Protein AF-A0A1N7QS79-F1 (afdb_monomer_lite)

Structure (mmCIF, N/CA/C/O backbone):
data_AF-A0A1N7QS79-F1
#
_entry.id   AF-A0A1N7QS79-F1
#
loop_
_atom_site.group_PDB
_atom_site.id
_atom_site.type_symbol
_atom_site.label_atom_id
_atom_site.label_alt_id
_atom_site.label_comp_id
_atom_site.label_asym_id
_atom_site.label_entity_id
_atom_site.label_seq_id
_atom_site.pdbx_PDB_ins_code
_atom_site.Cartn_x
_atom_site.Cartn_y
_atom_site.Cartn_z
_atom_site.occupancy
_atom_site.B_iso_or_equiv
_atom_site.auth_seq_id
_atom_site.auth_comp_id
_atom_site.auth_asym_id
_atom_site.auth_atom_id
_atom_site.pdbx_PDB_model_num
ATOM 1 N N . MET A 1 1 ? 20.943 -18.882 7.395 1.00 31.89 1 MET A N 1
ATOM 2 C CA . MET A 1 1 ? 21.975 -18.259 6.542 1.00 31.89 1 MET A CA 1
ATOM 3 C C . MET A 1 1 ? 21.321 -17.981 5.200 1.00 31.89 1 MET A C 1
ATOM 5 O O . MET A 1 1 ? 21.021 -18.932 4.493 1.00 31.89 1 MET A O 1
ATOM 9 N N . ALA A 1 2 ? 20.961 -16.726 4.921 1.00 36.78 2 ALA A N 1
ATOM 10 C CA . ALA A 1 2 ? 20.385 -16.356 3.630 1.00 36.78 2 ALA A CA 1
ATOM 11 C C . ALA A 1 2 ? 21.510 -16.369 2.587 1.00 36.78 2 ALA A C 1
ATOM 13 O O . ALA A 1 2 ? 22.555 -15.762 2.809 1.00 36.78 2 ALA A O 1
ATOM 14 N N . TYR A 1 3 ? 21.327 -17.140 1.518 1.00 41.28 3 TYR A N 1
ATOM 15 C CA . TYR A 1 3 ? 22.276 -17.238 0.415 1.00 41.28 3 TYR A CA 1
ATOM 16 C C . TYR A 1 3 ? 22.221 -15.912 -0.350 1.00 41.28 3 TYR A C 1
ATOM 18 O O . TYR A 1 3 ? 21.193 -15.584 -0.942 1.00 41.28 3 TYR A O 1
ATOM 26 N N . ASP A 1 4 ? 23.291 -15.128 -0.264 1.00 42.28 4 ASP A N 1
ATOM 27 C CA . ASP A 1 4 ? 23.421 -13.852 -0.960 1.00 42.28 4 ASP A CA 1
ATOM 28 C C . ASP A 1 4 ? 23.467 -14.148 -2.466 1.00 42.28 4 ASP A C 1
ATOM 30 O O . ASP A 1 4 ? 24.436 -14.724 -2.979 1.00 42.28 4 ASP A O 1
ATOM 34 N N . LEU A 1 5 ? 22.366 -13.860 -3.167 1.00 47.91 5 LEU A N 1
ATOM 35 C CA . LEU A 1 5 ? 22.288 -13.966 -4.619 1.00 47.91 5 LEU A CA 1
ATOM 36 C C . LEU A 1 5 ? 23.312 -12.985 -5.186 1.00 47.91 5 LEU A C 1
ATOM 38 O O . LEU A 1 5 ? 23.059 -11.789 -5.281 1.00 47.91 5 LEU A O 1
ATOM 42 N N . SER A 1 6 ? 24.476 -13.507 -5.569 1.00 45.84 6 SER A N 1
ATOM 43 C CA . SER A 1 6 ? 25.625 -12.781 -6.126 1.00 45.84 6 SER A CA 1
ATOM 44 C C . SER A 1 6 ? 25.358 -12.328 -7.572 1.00 45.84 6 SER A C 1
ATOM 46 O O . SER A 1 6 ? 26.198 -12.419 -8.462 1.00 45.84 6 SER A O 1
ATOM 48 N N . LEU A 1 7 ? 24.143 -11.848 -7.824 1.00 54.06 7 LEU A N 1
ATOM 49 C CA . LEU A 1 7 ? 23.722 -11.205 -9.054 1.00 54.06 7 LEU A CA 1
ATOM 50 C C . LEU A 1 7 ? 23.754 -9.705 -8.797 1.00 54.06 7 LEU A C 1
ATOM 52 O O . LEU A 1 7 ? 23.180 -9.219 -7.824 1.00 54.06 7 LEU A O 1
ATOM 56 N N . SER A 1 8 ? 24.420 -8.953 -9.676 1.00 64.75 8 SER A N 1
ATOM 57 C CA . SER A 1 8 ? 24.358 -7.495 -9.579 1.00 64.75 8 SER A CA 1
ATOM 58 C C . SER A 1 8 ? 22.893 -7.051 -9.603 1.00 64.75 8 SER A C 1
ATOM 60 O O . SER A 1 8 ? 22.095 -7.554 -10.399 1.00 64.75 8 SER A O 1
ATOM 62 N N . THR A 1 9 ? 22.534 -6.089 -8.753 1.00 61.59 9 THR A N 1
ATOM 63 C CA . THR A 1 9 ? 21.169 -5.545 -8.642 1.00 61.59 9 THR A CA 1
ATOM 64 C C . THR A 1 9 ? 20.620 -5.117 -10.004 1.00 61.59 9 THR A C 1
ATOM 66 O O . THR A 1 9 ? 19.423 -5.224 -10.267 1.00 61.59 9 THR A O 1
ATOM 69 N N . ARG A 1 10 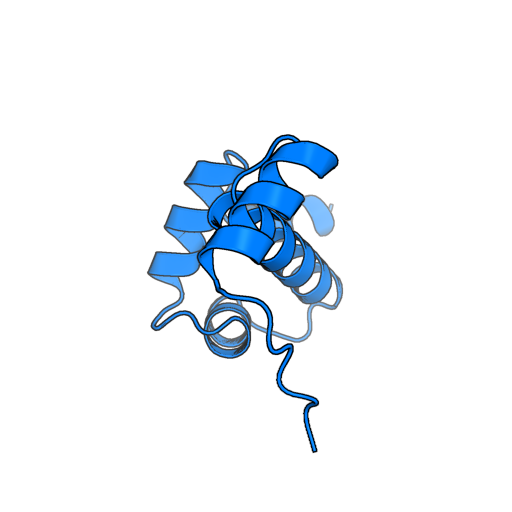? 21.517 -4.674 -10.894 1.00 65.69 10 ARG A N 1
ATOM 70 C CA . ARG A 1 10 ? 21.229 -4.318 -12.282 1.00 65.69 10 ARG A CA 1
ATOM 71 C C . ARG A 1 10 ? 20.848 -5.526 -13.133 1.00 65.69 10 ARG A C 1
ATOM 73 O O . ARG A 1 10 ? 19.790 -5.498 -13.740 1.00 65.69 10 ARG A O 1
ATOM 80 N N . TYR A 1 11 ? 21.649 -6.591 -13.124 1.00 67.12 11 TYR A N 1
ATOM 81 C CA . TYR A 1 11 ? 21.342 -7.805 -13.882 1.00 67.12 11 TYR A CA 1
ATOM 82 C C . TYR A 1 11 ? 20.044 -8.463 -13.403 1.00 67.12 11 TYR A C 1
ATOM 84 O O . TYR A 1 11 ? 19.207 -8.824 -14.220 1.00 67.12 11 TYR A O 1
ATOM 92 N N . LEU A 1 12 ? 19.824 -8.535 -12.085 1.00 61.53 12 LEU A N 1
ATOM 93 C CA . LEU A 1 12 ? 18.555 -9.016 -11.537 1.00 61.53 12 LEU A CA 1
ATOM 94 C C . LEU A 1 12 ? 17.378 -8.143 -11.999 1.00 61.53 12 LEU A C 1
ATOM 96 O O . LEU A 1 12 ? 16.343 -8.669 -12.389 1.00 61.53 12 LEU A O 1
ATOM 100 N N . SER A 1 13 ? 17.544 -6.819 -12.009 1.00 68.62 13 SER A N 1
ATOM 101 C CA . SER A 1 13 ? 16.495 -5.904 -12.473 1.00 68.62 13 SER A CA 1
ATOM 102 C C . SER A 1 13 ? 16.215 -6.017 -13.968 1.00 68.62 13 SER A C 1
ATOM 104 O O . SER A 1 13 ? 15.055 -5.953 -14.373 1.00 68.62 13 SER A O 1
ATOM 106 N N . ASP A 1 14 ? 17.253 -6.211 -14.780 1.00 72.06 14 ASP A N 1
ATOM 107 C CA . ASP A 1 14 ? 17.133 -6.389 -16.225 1.00 72.06 14 ASP A CA 1
ATOM 108 C C . ASP A 1 14 ? 16.448 -7.723 -16.555 1.00 72.06 14 ASP A C 1
ATOM 110 O O . ASP A 1 14 ? 15.524 -7.743 -17.366 1.00 72.06 14 ASP A O 1
ATOM 114 N N . VAL A 1 15 ? 16.817 -8.812 -15.868 1.00 70.75 15 VAL A N 1
ATOM 115 C CA . VAL A 1 15 ? 16.166 -10.127 -16.003 1.00 70.75 15 VAL A CA 1
ATOM 116 C C . VAL A 1 15 ? 14.705 -10.057 -15.569 1.00 70.75 15 VAL A C 1
ATOM 118 O O . VAL A 1 15 ? 13.827 -10.480 -16.311 1.00 70.75 15 VAL A O 1
ATOM 121 N N . LEU A 1 16 ? 14.409 -9.473 -14.406 1.00 69.19 16 LEU A N 1
ATOM 122 C CA . LEU A 1 16 ? 13.032 -9.340 -13.928 1.00 69.19 16 LEU A CA 1
ATOM 123 C C . LEU A 1 16 ? 12.172 -8.500 -14.877 1.00 69.19 16 LEU A C 1
ATOM 125 O O . LEU A 1 16 ? 11.020 -8.844 -15.136 1.00 69.19 16 LEU A O 1
ATOM 129 N N . LYS A 1 17 ? 12.734 -7.432 -15.447 1.00 72.69 17 LYS A N 1
ATOM 130 C CA . LYS A 1 17 ? 12.035 -6.612 -16.437 1.00 72.69 17 LYS A CA 1
ATOM 131 C C . LYS A 1 17 ? 11.821 -7.352 -17.754 1.00 72.69 17 LYS A C 1
ATOM 133 O O . LYS A 1 17 ? 10.756 -7.195 -18.344 1.00 72.69 17 LYS A O 1
ATOM 138 N N . HIS A 1 18 ? 12.798 -8.138 -18.195 1.00 75.75 18 HIS A N 1
ATOM 139 C CA . HIS A 1 18 ? 12.709 -8.950 -19.406 1.00 75.75 18 HIS A CA 1
ATOM 140 C C . HIS A 1 18 ? 11.656 -10.058 -19.274 1.00 75.75 18 HIS A C 1
ATOM 142 O O . HIS A 1 18 ? 10.795 -10.187 -20.137 1.00 75.75 18 HIS A O 1
ATOM 148 N N . GLU A 1 19 ? 11.678 -10.800 -18.166 1.00 72.06 19 GLU A N 1
ATOM 149 C CA . GLU A 1 19 ? 10.807 -11.959 -17.944 1.00 72.06 19 GLU A CA 1
ATOM 150 C C . GLU A 1 19 ? 9.394 -11.566 -17.490 1.00 72.06 19 GLU A C 1
ATOM 152 O O . GLU A 1 19 ? 8.404 -12.109 -17.976 1.00 72.06 19 GLU A O 1
ATOM 157 N N . ALA A 1 20 ? 9.266 -10.612 -16.561 1.00 74.69 20 ALA A N 1
ATOM 158 C CA . ALA A 1 20 ? 7.973 -10.236 -15.980 1.00 74.69 20 ALA A CA 1
ATOM 159 C C . ALA A 1 20 ? 7.328 -9.010 -16.650 1.00 74.69 20 ALA A C 1
ATOM 161 O O . ALA A 1 20 ? 6.198 -8.645 -16.313 1.00 74.69 20 ALA A O 1
ATOM 162 N N . GLY A 1 21 ? 8.045 -8.322 -17.549 1.00 79.50 21 GLY A N 1
ATOM 163 C CA . GLY A 1 21 ? 7.595 -7.066 -18.157 1.00 79.50 21 GLY A CA 1
ATOM 164 C C . GLY A 1 21 ? 7.434 -5.917 -17.152 1.00 79.50 21 GLY A C 1
ATOM 165 O O . GLY A 1 21 ? 6.744 -4.941 -17.443 1.00 79.50 21 GLY A O 1
ATOM 166 N N . LYS A 1 22 ? 8.008 -6.047 -15.948 1.00 75.62 22 LYS A N 1
ATOM 167 C CA . LYS A 1 22 ? 7.879 -5.103 -14.829 1.00 75.62 22 LYS A CA 1
ATOM 168 C C . LYS A 1 22 ? 9.229 -4.861 -14.185 1.00 75.62 22 LYS A C 1
ATOM 170 O O . LYS A 1 22 ? 10.032 -5.772 -14.030 1.00 75.62 22 LYS A O 1
ATOM 175 N N . THR A 1 23 ? 9.474 -3.626 -13.789 1.00 79.75 23 THR A N 1
ATOM 176 C CA . THR A 1 23 ? 10.655 -3.263 -13.009 1.00 79.75 23 THR A CA 1
ATOM 177 C C . THR A 1 23 ? 10.660 -3.981 -11.658 1.00 79.75 23 THR A C 1
ATOM 179 O O . THR A 1 23 ? 9.612 -4.314 -11.103 1.00 79.75 23 THR A O 1
ATOM 182 N N . THR A 1 24 ? 11.847 -4.157 -11.078 1.00 74.81 24 THR A N 1
ATOM 183 C CA . THR A 1 24 ? 12.022 -4.720 -9.727 1.00 74.81 24 THR A CA 1
ATOM 184 C C . THR A 1 24 ? 11.157 -4.008 -8.695 1.00 74.81 24 THR A C 1
ATOM 186 O O . THR A 1 24 ? 10.534 -4.653 -7.857 1.00 74.81 24 THR A O 1
ATOM 189 N N . MET A 1 25 ? 11.065 -2.678 -8.789 1.00 75.19 25 MET A N 1
ATOM 190 C CA . MET A 1 25 ? 10.243 -1.882 -7.883 1.00 75.19 25 MET A CA 1
ATOM 191 C C . MET A 1 25 ? 8.758 -2.227 -8.031 1.00 75.19 25 MET A C 1
ATOM 193 O O . MET A 1 25 ? 8.083 -2.459 -7.037 1.00 75.19 25 MET A O 1
ATOM 197 N N . GLU A 1 26 ? 8.246 -2.340 -9.258 1.00 75.94 26 GLU A N 1
ATOM 198 C CA . GLU A 1 26 ? 6.858 -2.755 -9.503 1.00 75.94 26 GLU A CA 1
ATOM 199 C C . GLU A 1 26 ? 6.570 -4.175 -9.001 1.00 75.94 26 GLU A C 1
ATOM 201 O O . GLU A 1 26 ? 5.473 -4.444 -8.518 1.00 75.94 26 GLU A O 1
ATOM 206 N N . LEU A 1 27 ? 7.542 -5.084 -9.076 1.00 79.06 27 LEU A N 1
ATOM 207 C CA . LEU A 1 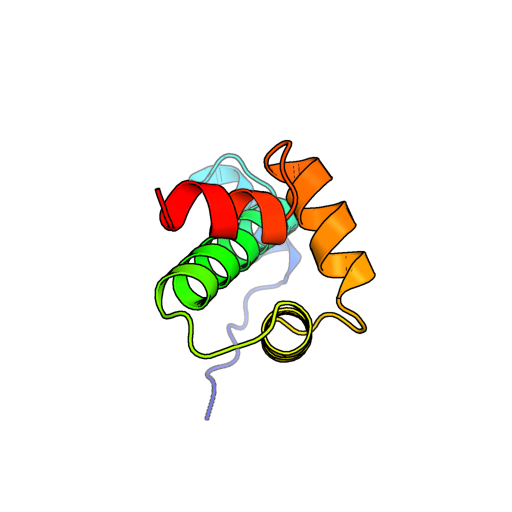27 ? 7.394 -6.440 -8.546 1.00 79.06 27 LEU A CA 1
ATOM 208 C C . LEU A 1 27 ? 7.359 -6.460 -7.018 1.00 79.06 27 LEU A C 1
ATOM 210 O O . LEU A 1 27 ? 6.471 -7.092 -6.448 1.00 79.06 27 LEU A O 1
ATOM 214 N N . ILE A 1 28 ? 8.251 -5.710 -6.359 1.00 80.56 28 ILE A N 1
ATOM 215 C CA . ILE A 1 28 ? 8.187 -5.475 -4.907 1.00 80.56 28 ILE A CA 1
ATOM 216 C C . ILE A 1 28 ? 6.815 -4.905 -4.551 1.00 80.56 28 ILE A C 1
ATOM 218 O O . ILE A 1 28 ? 6.185 -5.339 -3.590 1.00 80.56 28 ILE A O 1
ATOM 222 N N . HIS A 1 29 ? 6.310 -3.983 -5.370 1.00 77.44 29 HIS A N 1
ATOM 223 C CA . HIS A 1 29 ? 5.016 -3.374 -5.134 1.00 77.44 29 HIS A CA 1
ATOM 224 C C . HIS A 1 29 ? 3.851 -4.355 -5.209 1.00 77.44 29 HIS A C 1
ATOM 226 O O . HIS A 1 29 ? 2.983 -4.366 -4.336 1.00 77.44 29 HIS A O 1
ATOM 232 N N . ILE A 1 30 ? 3.839 -5.207 -6.230 1.00 79.75 30 ILE A N 1
ATOM 233 C CA . ILE A 1 30 ? 2.833 -6.259 -6.378 1.00 79.75 30 ILE A CA 1
ATOM 234 C C . ILE A 1 30 ? 2.901 -7.231 -5.198 1.00 79.75 30 ILE A C 1
ATOM 236 O O . ILE A 1 30 ? 1.860 -7.579 -4.638 1.00 79.75 30 ILE A O 1
ATOM 240 N N . PHE A 1 31 ? 4.111 -7.623 -4.796 1.00 83.25 31 PHE A N 1
ATOM 241 C CA . PHE A 1 31 ? 4.332 -8.518 -3.667 1.00 83.25 31 PHE A CA 1
ATOM 242 C C . PHE A 1 31 ? 3.794 -7.930 -2.356 1.00 83.25 31 PHE A C 1
ATOM 244 O O . PHE A 1 31 ? 2.966 -8.562 -1.703 1.00 83.25 31 PHE A O 1
ATOM 251 N N . LEU A 1 32 ? 4.170 -6.692 -2.015 1.00 80.19 32 LEU A N 1
ATOM 252 C CA . LEU A 1 32 ? 3.719 -6.022 -0.790 1.00 80.19 32 LEU A CA 1
ATOM 253 C C . LEU A 1 32 ? 2.194 -5.887 -0.729 1.00 80.19 32 LEU A C 1
ATOM 255 O O . LEU A 1 32 ? 1.594 -6.073 0.327 1.00 80.19 32 LEU A O 1
ATOM 259 N N . ILE A 1 33 ? 1.541 -5.603 -1.859 1.00 81.38 33 ILE A N 1
ATOM 260 C CA . ILE A 1 33 ? 0.074 -5.546 -1.913 1.00 81.38 33 ILE A CA 1
ATOM 261 C C . ILE A 1 33 ? -0.563 -6.925 -1.769 1.00 81.38 33 ILE A C 1
ATOM 263 O O . ILE A 1 33 ? -1.619 -7.039 -1.143 1.00 81.38 33 ILE A O 1
ATOM 267 N N . SER A 1 34 ? 0.044 -7.963 -2.341 1.00 83.06 34 SER A N 1
ATOM 268 C CA . SER A 1 34 ? -0.423 -9.337 -2.165 1.00 83.06 34 SER A CA 1
ATOM 269 C C . SER A 1 34 ? -0.370 -9.748 -0.693 1.00 83.06 34 SER A C 1
ATOM 271 O O . SER A 1 34 ? -1.370 -10.219 -0.153 1.00 83.06 34 SER A O 1
ATOM 273 N N . GLU A 1 35 ? 0.746 -9.476 -0.019 1.00 84.31 35 GLU A N 1
ATOM 274 C CA . GLU A 1 35 ? 0.903 -9.780 1.404 1.00 84.31 35 GLU A CA 1
ATOM 275 C C . GLU A 1 35 ? -0.036 -8.947 2.276 1.00 84.31 35 GLU A C 1
ATOM 277 O O . GLU A 1 35 ? -0.734 -9.498 3.129 1.00 84.31 35 GLU A O 1
ATOM 282 N N . ALA A 1 36 ? -0.181 -7.645 2.002 1.00 82.12 36 ALA A N 1
ATOM 283 C CA . ALA A 1 36 ? -1.172 -6.816 2.685 1.00 82.12 36 ALA A CA 1
ATOM 284 C C . ALA A 1 36 ? -2.583 -7.418 2.567 1.00 82.12 36 ALA A C 1
ATOM 286 O O . ALA A 1 36 ? -3.297 -7.526 3.562 1.00 82.12 36 ALA A O 1
ATOM 287 N N . LYS A 1 37 ? -2.988 -7.874 1.373 1.00 80.56 37 LYS A N 1
ATOM 288 C CA . LYS A 1 37 ? -4.286 -8.540 1.167 1.00 80.56 37 LYS A CA 1
ATOM 289 C C . LYS A 1 37 ? -4.403 -9.845 1.956 1.00 80.56 37 LYS A C 1
ATOM 291 O O . LYS A 1 37 ? -5.471 -10.095 2.514 1.00 80.56 37 LYS A O 1
ATOM 296 N N . ASN A 1 38 ? -3.345 -10.651 2.024 1.00 84.25 38 ASN A N 1
ATOM 297 C CA . ASN A 1 38 ? -3.320 -11.882 2.819 1.00 84.25 38 ASN A CA 1
ATOM 298 C C . ASN A 1 38 ? -3.524 -11.582 4.309 1.00 84.25 38 ASN A C 1
ATOM 300 O O . ASN A 1 38 ? -4.419 -12.154 4.932 1.00 84.25 38 ASN A O 1
ATOM 304 N N . HIS A 1 39 ? -2.795 -10.612 4.859 1.00 81.62 39 HIS A N 1
ATOM 305 C CA . HIS A 1 39 ? -2.965 -10.202 6.253 1.00 81.62 39 HIS A CA 1
ATOM 306 C C . HIS A 1 39 ? -4.358 -9.632 6.544 1.00 81.62 39 HIS A C 1
ATOM 308 O O . HIS A 1 39 ? -4.947 -9.922 7.586 1.00 81.62 39 HIS A O 1
ATOM 314 N N . LEU A 1 40 ? -4.924 -8.844 5.623 1.00 78.69 40 LEU A N 1
ATOM 315 C CA . LEU A 1 40 ? -6.270 -8.287 5.782 1.00 78.69 40 LEU A CA 1
ATOM 316 C C . LEU A 1 40 ? -7.358 -9.375 5.836 1.00 78.69 40 LEU A C 1
ATOM 318 O O . LEU A 1 40 ? -8.363 -9.164 6.516 1.00 78.69 40 LEU A O 1
ATOM 322 N N . ARG A 1 41 ? -7.161 -10.525 5.172 1.00 78.06 41 ARG A N 1
ATOM 323 C CA . ARG A 1 41 ? -8.095 -11.669 5.208 1.00 78.06 41 ARG A CA 1
ATOM 324 C C . ARG A 1 41 ? -8.118 -12.374 6.560 1.00 78.06 41 ARG A C 1
ATOM 326 O O . ARG A 1 41 ? -9.183 -12.806 6.986 1.00 78.06 41 ARG A O 1
ATOM 333 N N . LEU A 1 42 ? -6.969 -12.469 7.227 1.00 75.12 42 LEU A N 1
ATOM 334 C CA . LEU A 1 42 ? -6.836 -13.183 8.499 1.00 75.12 42 LEU A CA 1
ATOM 335 C C . LEU A 1 42 ? -7.494 -12.435 9.676 1.00 75.12 42 LEU A C 1
ATOM 337 O O . LEU A 1 42 ? -7.731 -13.038 10.710 1.00 75.12 42 LEU A O 1
ATOM 341 N N . LYS A 1 43 ? -7.848 -11.147 9.521 1.00 67.12 43 LYS A N 1
ATOM 342 C CA . LYS A 1 43 ? -8.538 -10.288 10.519 1.00 67.12 43 LYS A CA 1
ATOM 343 C C . LYS A 1 43 ? -7.850 -10.127 11.888 1.00 67.12 43 LYS A C 1
ATOM 345 O O . LYS A 1 43 ? -8.392 -9.436 12.742 1.00 67.12 43 LYS A O 1
ATOM 350 N N . GLU A 1 44 ? -6.657 -10.670 12.085 1.00 76.69 44 GLU A N 1
ATOM 351 C CA . GLU A 1 44 ? -5.957 -10.635 13.378 1.00 76.69 44 GLU A CA 1
ATOM 352 C C . GLU A 1 44 ? -5.213 -9.323 13.653 1.00 76.69 44 GLU A C 1
ATOM 354 O O . GLU A 1 44 ? -4.984 -8.980 14.807 1.00 76.69 44 GLU A O 1
ATOM 359 N N . LYS A 1 45 ? -4.839 -8.580 12.604 1.00 81.88 45 LYS A N 1
ATOM 360 C CA . LYS A 1 45 ? -3.938 -7.421 12.712 1.00 81.88 45 LYS A CA 1
ATOM 361 C C . LYS A 1 45 ? -4.615 -6.134 12.272 1.00 81.88 45 LYS A C 1
ATOM 363 O O . LYS A 1 45 ? -5.412 -6.110 11.333 1.00 81.88 45 LYS A O 1
ATOM 368 N N . THR A 1 46 ? -4.300 -5.024 12.912 1.00 86.06 46 THR A N 1
ATOM 369 C CA . THR A 1 46 ? -4.667 -3.671 12.488 1.00 86.06 46 THR A CA 1
ATOM 370 C C . THR A 1 46 ? -3.899 -3.262 11.227 1.00 86.06 46 THR A C 1
ATOM 372 O O . THR A 1 46 ? -2.873 -3.841 10.880 1.00 86.06 46 THR A O 1
ATOM 375 N N . VAL A 1 47 ? -4.379 -2.237 10.513 1.00 83.81 47 VAL A N 1
ATOM 376 C CA . VAL A 1 47 ? -3.676 -1.711 9.323 1.00 83.81 47 VAL A CA 1
ATOM 377 C C . VAL A 1 47 ? -2.284 -1.178 9.685 1.00 83.81 47 VAL A C 1
ATOM 379 O O . VAL A 1 47 ? -1.369 -1.268 8.873 1.00 83.81 47 VAL A O 1
ATOM 382 N N . SER A 1 48 ? -2.110 -0.662 10.905 1.00 86.81 48 SER A N 1
ATOM 383 C CA . SER A 1 48 ? -0.810 -0.208 11.399 1.00 86.81 48 SER A CA 1
ATOM 384 C C . SER A 1 48 ? 0.163 -1.354 11.636 1.00 86.81 48 SER A C 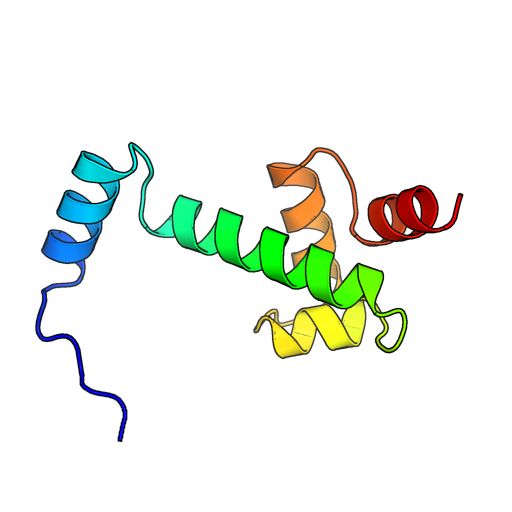1
ATOM 386 O O . SER A 1 48 ? 1.298 -1.262 11.187 1.00 86.81 48 SER A O 1
ATOM 388 N N . GLU A 1 49 ? -0.271 -2.447 12.263 1.00 85.69 49 GLU A N 1
ATOM 389 C CA . GLU A 1 49 ? 0.578 -3.633 12.453 1.00 85.69 49 GLU A CA 1
ATOM 390 C C . GLU A 1 49 ? 1.004 -4.241 11.113 1.00 85.69 49 GLU A C 1
ATOM 392 O O . GLU A 1 49 ? 2.174 -4.557 10.927 1.00 85.69 49 GLU A O 1
ATOM 397 N N . ILE A 1 50 ? 0.086 -4.310 10.144 1.00 85.75 50 ILE A N 1
ATOM 398 C CA . ILE A 1 50 ? 0.397 -4.782 8.786 1.00 85.75 50 ILE A CA 1
ATOM 399 C C . ILE A 1 50 ? 1.424 -3.865 8.109 1.00 85.75 50 ILE A C 1
ATOM 401 O O . ILE A 1 50 ? 2.333 -4.347 7.444 1.00 85.75 50 ILE A O 1
ATOM 405 N N . ALA A 1 51 ? 1.314 -2.544 8.281 1.00 85.12 51 ALA A N 1
ATOM 406 C CA . ALA A 1 51 ? 2.287 -1.606 7.726 1.00 85.12 51 ALA A CA 1
ATOM 407 C C . ALA A 1 51 ? 3.691 -1.835 8.300 1.00 85.12 51 ALA A C 1
ATOM 409 O O . ALA A 1 51 ? 4.649 -1.912 7.532 1.00 85.12 51 ALA A O 1
ATOM 410 N N . TYR A 1 52 ? 3.800 -2.011 9.619 1.00 85.25 52 TYR A N 1
ATOM 411 C CA . TYR A 1 52 ? 5.080 -2.283 10.267 1.00 85.25 52 TYR A CA 1
ATOM 412 C C . TYR A 1 52 ? 5.692 -3.619 9.829 1.00 85.25 52 TYR A C 1
ATOM 414 O O . TYR A 1 52 ? 6.885 -3.667 9.541 1.00 85.25 52 TYR A O 1
ATOM 422 N N . GLU A 1 53 ? 4.901 -4.689 9.712 1.00 83.50 53 GLU A N 1
ATOM 423 C CA . GLU A 1 53 ? 5.402 -5.997 9.252 1.00 83.50 53 GLU A CA 1
ATOM 424 C C . GLU A 1 53 ? 5.892 -5.980 7.804 1.00 83.50 53 GLU A C 1
ATOM 426 O O . GLU A 1 53 ? 6.864 -6.650 7.463 1.00 83.50 53 GLU A O 1
ATOM 431 N N . LEU A 1 54 ? 5.251 -5.174 6.959 1.00 82.69 54 LEU A N 1
ATOM 432 C CA . LEU A 1 54 ? 5.646 -4.982 5.566 1.00 82.69 54 LEU A CA 1
ATOM 433 C C . LEU A 1 54 ? 6.815 -3.992 5.400 1.00 82.69 54 LEU A C 1
ATOM 435 O O . LEU A 1 54 ? 7.209 -3.700 4.271 1.00 82.69 54 LEU A O 1
ATOM 439 N N . GLY A 1 55 ? 7.372 -3.478 6.502 1.00 80.25 55 GLY A N 1
ATOM 440 C CA . GLY A 1 55 ? 8.538 -2.594 6.500 1.00 80.25 55 GLY A CA 1
ATOM 441 C C . GLY A 1 55 ? 8.231 -1.124 6.202 1.00 80.25 55 GLY A C 1
ATOM 442 O O . GLY A 1 55 ? 9.149 -0.366 5.893 1.00 80.25 55 GLY A O 1
ATOM 443 N N . PHE A 1 56 ? 6.968 -0.697 6.285 1.00 82.19 56 PHE A N 1
ATOM 444 C CA . PHE A 1 56 ? 6.612 0.718 6.191 1.00 82.19 56 PHE A CA 1
ATOM 445 C C . PHE A 1 56 ? 6.837 1.424 7.530 1.00 82.19 56 PHE A C 1
ATOM 447 O O . PHE A 1 56 ? 6.517 0.896 8.592 1.00 82.19 56 PHE A O 1
ATOM 454 N N . GLU A 1 57 ? 7.310 2.669 7.475 1.00 80.19 57 GLU A N 1
ATOM 455 C CA . GLU A 1 57 ? 7.533 3.488 8.676 1.00 80.19 57 GLU A CA 1
ATOM 456 C C . GLU A 1 57 ? 6.232 3.818 9.421 1.00 80.19 57 GLU A C 1
ATOM 458 O O . GLU A 1 57 ? 6.231 4.012 10.638 1.00 80.19 57 GLU A O 1
ATOM 463 N N . ASN A 1 58 ? 5.118 3.916 8.690 1.00 82.69 58 ASN A N 1
ATOM 464 C CA . ASN A 1 58 ? 3.800 4.163 9.253 1.00 82.69 58 ASN A CA 1
ATOM 465 C C . ASN A 1 58 ? 2.674 3.668 8.331 1.00 82.69 58 ASN A C 1
ATOM 467 O O . ASN A 1 58 ? 2.853 3.407 7.138 1.00 82.69 58 ASN A O 1
ATOM 471 N N . SER A 1 59 ? 1.472 3.587 8.900 1.00 85.12 59 SER A N 1
ATOM 472 C CA . SER A 1 59 ? 0.272 3.133 8.198 1.00 85.12 59 SER A CA 1
ATOM 473 C C . SER A 1 59 ? -0.223 4.098 7.123 1.00 85.12 59 SER A C 1
ATOM 475 O O . SER A 1 59 ? -0.889 3.657 6.188 1.00 85.12 59 SER A O 1
ATOM 477 N N . SER A 1 60 ? 0.095 5.391 7.215 1.00 86.19 60 SER A N 1
ATOM 478 C CA . SER A 1 60 ? -0.272 6.381 6.195 1.00 86.19 60 SER A CA 1
ATOM 479 C C . SER A 1 60 ? 0.440 6.091 4.878 1.00 86.19 60 SER A C 1
ATOM 481 O O . SER A 1 60 ? -0.197 6.100 3.827 1.00 86.19 60 SER A O 1
ATOM 483 N N . TYR A 1 61 ? 1.722 5.721 4.941 1.00 83.56 61 TYR A N 1
ATOM 484 C CA . TYR A 1 61 ? 2.495 5.355 3.759 1.00 83.56 61 TYR A CA 1
ATOM 485 C C . TYR A 1 61 ? 1.884 4.141 3.057 1.00 83.56 61 TYR A C 1
ATOM 487 O O . TYR A 1 61 ? 1.638 4.191 1.856 1.00 83.56 61 TYR A O 1
ATOM 495 N N . LEU A 1 62 ? 1.532 3.091 3.810 1.00 82.81 62 LEU A N 1
ATOM 496 C CA . LEU A 1 62 ? 0.821 1.927 3.271 1.00 82.81 62 LEU A CA 1
ATOM 497 C C . LEU A 1 62 ? -0.540 2.312 2.656 1.00 82.81 62 LEU A C 1
ATOM 499 O O . LEU A 1 62 ? -0.919 1.775 1.615 1.00 82.81 62 LEU A O 1
ATOM 503 N N . GLN A 1 63 ? -1.288 3.230 3.278 1.00 85.38 63 GLN A N 1
ATOM 504 C CA . GLN A 1 63 ? -2.595 3.674 2.778 1.00 85.38 63 GLN A CA 1
ATOM 505 C C . GLN A 1 63 ? -2.494 4.396 1.431 1.00 85.38 63 GLN A C 1
ATOM 507 O O . GLN A 1 63 ? -3.208 4.032 0.492 1.00 85.38 63 GLN A O 1
ATOM 512 N N . ASP A 1 64 ? -1.617 5.394 1.332 1.00 84.06 64 ASP A N 1
ATOM 513 C CA . ASP A 1 64 ? -1.418 6.170 0.103 1.00 84.06 64 ASP A CA 1
ATOM 514 C C . ASP A 1 64 ? -0.865 5.291 -1.014 1.00 84.06 64 ASP A C 1
ATOM 516 O O . ASP A 1 64 ? -1.309 5.344 -2.165 1.00 84.06 64 ASP A O 1
ATOM 520 N N . TYR A 1 65 ? 0.060 4.413 -0.647 1.00 81.81 65 TYR A N 1
ATOM 521 C CA . TYR A 1 65 ? 0.663 3.446 -1.537 1.00 81.81 65 TYR A CA 1
ATOM 522 C C . TYR A 1 65 ? -0.343 2.438 -2.105 1.00 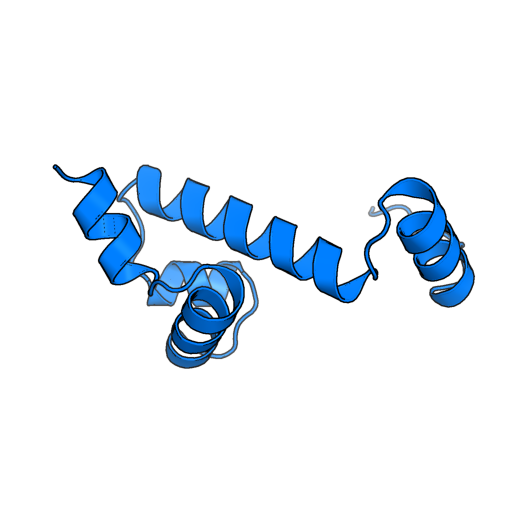81.81 65 TYR A C 1
ATOM 524 O O . TYR A 1 65 ? -0.425 2.251 -3.322 1.00 81.81 65 TYR A O 1
ATOM 532 N N . SER A 1 66 ? -1.159 1.827 -1.241 1.00 79.19 66 SER A N 1
ATOM 533 C CA . SER A 1 66 ? -2.204 0.884 -1.648 1.00 79.19 66 SER A CA 1
ATOM 534 C C . SER A 1 66 ? -3.218 1.561 -2.568 1.00 79.19 66 SER A C 1
ATOM 536 O O . SER A 1 66 ? -3.518 1.027 -3.640 1.00 79.19 66 SER A O 1
ATOM 538 N N . LYS A 1 67 ? -3.642 2.789 -2.236 1.00 84.50 67 LYS A N 1
ATOM 539 C CA . LYS A 1 67 ? -4.547 3.581 -3.076 1.00 84.50 67 LYS A CA 1
ATOM 540 C C . LYS A 1 67 ? -3.949 3.878 -4.449 1.00 84.50 67 LYS A C 1
ATOM 542 O O . LYS A 1 67 ? -4.646 3.745 -5.449 1.00 84.50 67 LYS A O 1
ATOM 547 N N . LYS A 1 68 ? -2.665 4.237 -4.525 1.00 82.50 68 LYS A N 1
ATOM 548 C CA . LYS A 1 68 ? -1.983 4.527 -5.796 1.00 82.50 68 LYS A CA 1
ATOM 549 C C . LYS A 1 68 ? -1.918 3.312 -6.725 1.00 82.50 68 LYS A C 1
ATOM 551 O O . LYS A 1 68 ? -2.030 3.471 -7.935 1.00 82.50 68 LYS A O 1
ATOM 556 N N . LEU A 1 69 ? -1.725 2.118 -6.170 1.00 77.50 69 LEU A N 1
ATOM 557 C CA . LEU A 1 69 ? -1.530 0.894 -6.954 1.00 77.50 69 LEU A CA 1
ATOM 558 C C . LEU A 1 69 ? -2.826 0.146 -7.274 1.00 77.50 69 LEU A C 1
ATOM 560 O O . LEU A 1 69 ? -2.898 -0.542 -8.286 1.00 77.50 69 LEU A O 1
ATOM 564 N N . THR A 1 70 ? -3.836 0.244 -6.412 1.00 80.06 70 THR A N 1
ATOM 565 C CA . THR A 1 70 ? -5.079 -0.543 -6.530 1.00 80.06 70 THR A CA 1
ATOM 566 C C . THR A 1 70 ? -6.331 0.306 -6.707 1.00 80.06 70 THR A C 1
ATOM 568 O O . THR A 1 70 ? -7.398 -0.236 -6.976 1.00 80.06 70 THR A O 1
ATOM 571 N N . GLY A 1 71 ? -6.223 1.623 -6.516 1.00 83.69 71 GLY A N 1
ATOM 572 C CA . GLY A 1 71 ? -7.355 2.544 -6.460 1.00 83.69 71 GLY A CA 1
ATOM 573 C C . GLY A 1 71 ? -8.062 2.603 -5.102 1.00 83.69 71 GLY A C 1
ATOM 574 O O . GLY A 1 71 ? -8.903 3.478 -4.921 1.00 83.69 71 GLY A O 1
ATOM 575 N N . MET A 1 72 ? -7.722 1.732 -4.144 1.00 82.50 72 MET A N 1
ATOM 576 C CA . MET A 1 72 ? -8.435 1.597 -2.866 1.00 82.50 72 MET A CA 1
ATOM 577 C C . MET A 1 72 ? -7.478 1.580 -1.673 1.00 82.50 72 MET A C 1
ATOM 579 O O . MET A 1 72 ? -6.333 1.142 -1.774 1.00 82.50 72 MET A O 1
ATOM 583 N N . LYS A 1 73 ? -7.949 2.046 -0.516 1.00 85.88 73 LYS A N 1
ATOM 584 C CA . LYS A 1 73 ? -7.214 1.971 0.751 1.00 85.88 73 LYS A CA 1
ATOM 585 C C . LYS A 1 73 ? -7.305 0.563 1.368 1.00 85.88 73 LYS A C 1
ATOM 587 O O . LYS A 1 73 ? -8.298 -0.137 1.166 1.00 85.88 73 LYS A O 1
ATOM 592 N N . PRO A 1 74 ? -6.344 0.160 2.223 1.00 81.38 74 PRO A N 1
ATOM 593 C CA . PRO A 1 74 ? -6.379 -1.129 2.925 1.00 81.38 74 PRO A CA 1
ATOM 594 C C . PRO A 1 74 ? -7.649 -1.335 3.768 1.00 81.38 74 PRO A C 1
ATOM 596 O O . PRO A 1 74 ? -8.164 -2.445 3.873 1.00 81.38 74 PRO A O 1
ATOM 599 N N . THR A 1 75 ? -8.180 -0.259 4.354 1.00 81.00 75 THR A N 1
ATOM 600 C CA . THR A 1 75 ? -9.441 -0.273 5.111 1.00 81.00 75 THR A CA 1
ATOM 601 C C . THR A 1 75 ? -10.656 -0.524 4.220 1.00 81.00 75 THR A C 1
ATOM 603 O O . THR A 1 75 ? -11.540 -1.285 4.601 1.00 81.00 75 THR A O 1
ATOM 606 N N . GLU A 1 76 ? -10.688 0.055 3.018 1.00 82.25 76 GLU A N 1
ATOM 607 C CA . GLU A 1 76 ? -11.749 -0.179 2.029 1.00 82.25 76 GLU A CA 1
ATOM 608 C C . GLU A 1 76 ? -11.718 -1.633 1.541 1.00 82.25 76 GLU A C 1
ATOM 610 O O . GLU A 1 76 ? -12.757 -2.288 1.498 1.00 82.25 76 GLU A O 1
ATOM 615 N N . PHE A 1 77 ? -10.520 -2.179 1.294 1.00 78.00 77 PHE A N 1
ATOM 616 C CA . PHE A 1 77 ? -10.335 -3.607 1.017 1.00 78.00 77 PHE A CA 1
ATOM 617 C C . PHE A 1 77 ? -10.879 -4.497 2.129 1.00 78.00 77 PHE A C 1
ATOM 619 O O . PHE A 1 77 ? -11.550 -5.489 1.852 1.00 78.00 77 PHE A O 1
ATOM 626 N N . ARG A 1 78 ? -10.581 -4.159 3.388 1.00 77.94 78 ARG A N 1
ATOM 627 C CA . ARG A 1 78 ? -11.061 -4.922 4.541 1.00 77.94 78 ARG A CA 1
ATOM 628 C C . ARG A 1 78 ? -12.585 -4.943 4.597 1.00 77.94 78 ARG A C 1
ATOM 630 O O . ARG A 1 78 ? -13.148 -6.009 4.805 1.00 77.94 78 ARG A O 1
ATOM 637 N N . ASN A 1 79 ? -13.229 -3.800 4.381 1.00 79.94 79 ASN A N 1
ATOM 638 C CA . ASN A 1 79 ? -14.686 -3.699 4.398 1.00 79.94 79 ASN A CA 1
ATOM 639 C C . ASN A 1 79 ? -15.325 -4.509 3.259 1.00 79.94 79 ASN A C 1
ATOM 641 O O . ASN A 1 79 ? -16.296 -5.218 3.493 1.00 79.94 79 ASN A O 1
ATOM 645 N N . LEU A 1 80 ? -14.740 -4.476 2.056 1.00 76.06 80 LEU A N 1
ATOM 646 C CA . LEU A 1 80 ? -15.177 -5.291 0.913 1.00 76.06 80 LEU A CA 1
ATOM 647 C C . LEU A 1 80 ? -15.072 -6.801 1.169 1.00 76.06 80 LEU A C 1
ATOM 649 O O . LEU A 1 80 ? -15.900 -7.551 0.676 1.00 76.06 80 LEU A O 1
ATOM 65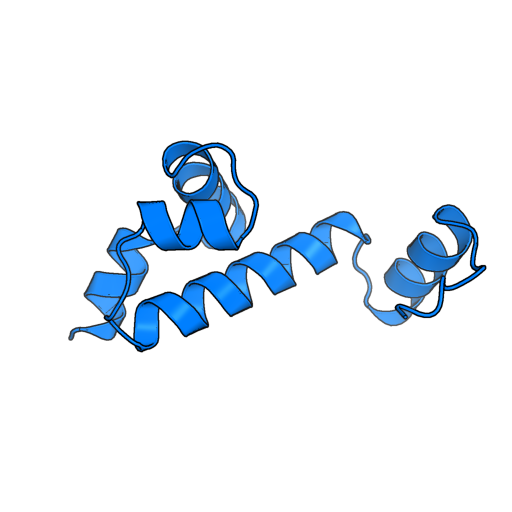3 N N . LEU A 1 81 ? -14.069 -7.247 1.929 1.00 67.88 81 LEU A N 1
ATOM 654 C CA . LEU A 1 81 ? -13.894 -8.656 2.306 1.00 67.88 81 LEU A CA 1
ATOM 655 C C . LEU A 1 81 ? -14.794 -9.097 3.476 1.00 67.88 81 LEU A C 1
ATOM 657 O O . LEU A 1 81 ? -14.799 -10.276 3.827 1.00 67.88 81 LEU A O 1
ATOM 661 N N . MET A 1 82 ? -15.479 -8.162 4.140 1.00 63.03 82 MET A N 1
ATOM 662 C CA . MET A 1 82 ? -16.362 -8.429 5.282 1.00 63.03 82 MET A CA 1
ATOM 663 C C . MET A 1 82 ? -17.847 -8.510 4.908 1.00 63.03 82 MET A C 1
ATOM 665 O O . MET A 1 82 ? -18.634 -8.918 5.762 1.00 63.03 82 MET A O 1
ATOM 669 N N . ASN A 1 83 ? -18.198 -8.141 3.675 1.00 53.78 83 ASN A N 1
ATOM 670 C CA . ASN A 1 83 ? -19.521 -8.320 3.074 1.00 53.78 83 ASN A CA 1
ATOM 671 C C . ASN A 1 83 ? -19.582 -9.627 2.280 1.00 53.78 83 ASN A C 1
ATOM 673 O O . ASN A 1 83 ? -20.686 -10.207 2.226 1.00 53.78 83 ASN A O 1
#

InterPro domains:
  IPR009057 Homedomain-like superfamily [SSF46689] (34-79)
  IPR018060 AraC-like, DNA binding HTH domain [PF12833] (2-79)
  IPR018060 AraC-like, DNA binding HTH domain [PS01124] (1-80)
  IPR018060 AraC-like, DNA binding HTH domain [SM00342] (4-78)

pLDDT: mean 75.28, std 12.0, range [31.89, 86.81]

Organism: NCBI:txid373672

Radius of gyration: 15.02 Å; chains: 1; bounding box: 45×25×33 Å

Foldseek 3Di:
DDDPPPDPPVRVQVVCCVPVVDGPVVVLLVVLLVQLLVVLLVVPDDLQVSCVVSPHPGSVCQQVSNCVVPVGGSVRSSVVSVD

Sequence (83 aa):
MAYDLSLSTRYLSDVLKHEAGKTTMELIHIFLISEAKNHLRLKEKTVSEIAYELGFENSSYLQDYSKKLTGMKPTEFRNLLMN

Secondary structure (DSSP, 8-state):
------S-HHHHHHHHHHHHSS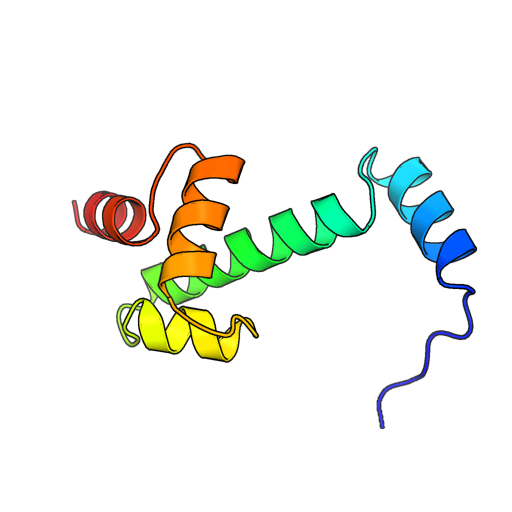-HHHHHHHHHHHHHHHHHHH--S-HHHHHHHTT-SSHHHHHHHHHHHHSS-HHHHHHHTT-